Protein AF-A0A5J4QGP7-F1 (afdb_monomer_lite)

Radius of gyration: 12.59 Å; chains: 1; bounding box: 29×27×33 Å

Foldseek 3Di:
DPLPDEAEEEEQDQDPCVQVVVVVVVVPPPSHRYDYHYHNAPVSVVVDLVPDDHPYYHHDPPRDDDDDRD

Organism: NCBI:txid433724

pLDDT: mean 91.8, std 10.97, range [42.91, 98.38]

Secondary structure (DSSP, 8-state):
--TT-EEEEEEE-S-HHHHHHHHHHHTT-TT-EEEEEEE-SHHHHHHHHHHS--SEEEE-TTSSSS----

Sequence (70 aa):
MKNDETICIAIAETSVILRTGLTNVLKRVPNLRIHSIELASLDSLNDCLNTRPLDILIINPSFGDYFDVP

Structure (mmCIF, N/CA/C/O backbone):
data_AF-A0A5J4QGP7-F1
#
_entry.id   AF-A0A5J4QGP7-F1
#
loop_
_atom_site.group_PDB
_atom_site.id
_atom_site.type_symbol
_atom_site.label_atom_id
_atom_site.label_alt_id
_atom_site.label_comp_id
_atom_site.label_asym_id
_atom_site.label_entity_id
_atom_site.label_seq_id
_atom_site.pdbx_PDB_ins_code
_atom_site.Cartn_x
_atom_site.Cartn_y
_atom_site.Cartn_z
_atom_site.occupancy
_atom_site.B_iso_or_equiv
_atom_site.auth_seq_id
_atom_site.auth_comp_id
_atom_site.auth_asym_id
_atom_site.auth_atom_id
_atom_site.pdbx_PDB_model_num
ATOM 1 N N . MET A 1 1 ? -20.297 1.474 19.708 1.00 42.91 1 MET A N 1
ATOM 2 C CA . MET A 1 1 ? -19.554 0.609 18.762 1.00 42.91 1 MET A CA 1
ATOM 3 C C . MET A 1 1 ? -18.100 0.609 19.209 1.00 42.91 1 MET A C 1
ATOM 5 O O . MET A 1 1 ? -17.670 1.636 19.718 1.00 42.91 1 MET A O 1
ATOM 9 N N . LYS A 1 2 ? -17.407 -0.537 19.179 1.00 45.22 2 LYS A N 1
ATOM 10 C CA . LYS A 1 2 ? -16.036 -0.691 19.702 1.00 45.22 2 LYS A CA 1
ATOM 11 C C . LYS A 1 2 ? -15.091 0.290 18.985 1.00 45.22 2 LYS A C 1
ATOM 13 O O . LYS A 1 2 ? -14.713 0.043 17.852 1.00 45.22 2 LYS A O 1
ATOM 18 N N . ASN A 1 3 ? -14.731 1.391 19.641 1.00 52.78 3 ASN A N 1
ATOM 19 C CA . ASN A 1 3 ? -13.858 2.442 19.092 1.00 52.78 3 ASN A CA 1
ATOM 20 C C . ASN A 1 3 ? -12.352 2.125 19.223 1.00 52.78 3 ASN A C 1
ATOM 22 O O . ASN A 1 3 ? -11.524 3.001 18.999 1.00 52.78 3 ASN A O 1
ATOM 26 N N . ASP A 1 4 ? -11.997 0.893 19.594 1.00 65.19 4 ASP A N 1
ATOM 27 C CA . ASP A 1 4 ? -10.618 0.494 19.904 1.00 65.19 4 ASP A CA 1
ATOM 28 C C . ASP A 1 4 ? -9.994 -0.459 18.879 1.00 65.19 4 ASP A C 1
ATOM 30 O O . ASP A 1 4 ? -8.888 -0.954 19.100 1.00 65.19 4 ASP A O 1
ATOM 34 N N . GLU A 1 5 ? -10.655 -0.730 17.754 1.00 84.62 5 GLU A N 1
ATOM 35 C CA . GLU A 1 5 ? -10.038 -1.503 16.672 1.00 84.62 5 GLU A CA 1
ATOM 36 C C . GLU A 1 5 ? -9.141 -0.582 15.833 1.00 84.62 5 GLU A C 1
ATOM 38 O O . GLU A 1 5 ? -9.569 0.453 15.319 1.00 84.62 5 GLU A O 1
ATOM 43 N N . THR A 1 6 ? -7.848 -0.924 15.761 1.00 91.19 6 THR A N 1
ATOM 44 C CA . THR A 1 6 ? -6.927 -0.272 14.823 1.00 91.19 6 THR A CA 1
ATOM 45 C C . THR A 1 6 ? -7.246 -0.777 13.431 1.00 91.19 6 THR A C 1
ATOM 47 O O . THR A 1 6 ? -7.264 -1.986 13.247 1.00 91.19 6 THR A O 1
ATOM 50 N N . ILE A 1 7 ? -7.387 0.124 12.464 1.00 95.12 7 ILE A N 1
ATOM 51 C CA . ILE A 1 7 ? -7.442 -0.242 11.049 1.00 95.12 7 ILE A CA 1
ATOM 52 C C . ILE A 1 7 ? -6.013 -0.206 10.499 1.00 95.12 7 ILE A C 1
ATOM 54 O O . ILE A 1 7 ? -5.378 0.853 10.471 1.00 95.12 7 ILE A O 1
ATOM 58 N N . CYS A 1 8 ? -5.492 -1.355 10.090 1.00 95.75 8 CYS A N 1
ATOM 59 C CA . CYS A 1 8 ? -4.187 -1.519 9.470 1.00 95.75 8 CYS A CA 1
ATOM 60 C C . CYS A 1 8 ? -4.308 -1.357 7.949 1.00 95.75 8 CYS A C 1
ATOM 62 O O . CYS A 1 8 ? -4.950 -2.166 7.276 1.00 95.75 8 CYS A O 1
ATOM 64 N N . ILE A 1 9 ? -3.699 -0.299 7.407 1.00 97.62 9 ILE A N 1
ATOM 65 C CA . ILE A 1 9 ? -3.762 0.044 5.983 1.00 97.62 9 ILE A CA 1
ATOM 66 C C . ILE A 1 9 ? -2.357 0.023 5.392 1.00 97.62 9 ILE A C 1
ATOM 68 O O . ILE A 1 9 ? -1.511 0.826 5.784 1.00 97.62 9 ILE A O 1
ATOM 72 N N . ALA A 1 10 ? -2.113 -0.839 4.412 1.00 97.75 10 ALA A N 1
ATOM 73 C CA . ALA A 1 10 ? -0.873 -0.828 3.644 1.00 97.75 10 ALA A CA 1
ATOM 74 C C . ALA A 1 10 ? -1.025 -0.011 2.352 1.00 97.75 10 ALA A C 1
ATOM 76 O O . ALA A 1 10 ? -2.063 -0.066 1.693 1.00 97.75 10 ALA A O 1
ATOM 77 N N . ILE A 1 11 ? 0.011 0.748 1.991 1.00 98.38 11 ILE A N 1
ATOM 78 C CA . ILE A 1 11 ? 0.050 1.616 0.808 1.00 98.38 11 ILE A CA 1
ATOM 79 C C . ILE A 1 11 ? 1.224 1.181 -0.069 1.00 98.38 11 ILE A C 1
ATOM 81 O O . ILE A 1 11 ? 2.372 1.536 0.203 1.00 98.38 11 ILE A O 1
ATOM 85 N N . ALA A 1 12 ? 0.917 0.420 -1.115 1.00 97.69 12 ALA A N 1
ATOM 86 C CA . ALA A 1 12 ? 1.836 -0.014 -2.156 1.00 97.69 12 ALA A CA 1
ATOM 87 C C . ALA A 1 12 ? 1.902 1.042 -3.265 1.00 97.69 12 ALA A C 1
ATOM 89 O O . ALA A 1 12 ? 1.040 1.139 -4.138 1.00 97.69 12 ALA A O 1
ATOM 90 N N . GLU A 1 13 ? 2.928 1.881 -3.185 1.00 97.88 13 GLU A N 1
ATOM 91 C CA . GLU A 1 13 ? 3.146 3.019 -4.073 1.00 97.88 13 GLU A CA 1
ATOM 92 C C . GLU A 1 13 ? 4.654 3.246 -4.201 1.00 97.88 13 GLU A C 1
ATOM 94 O O . GLU A 1 13 ? 5.348 3.247 -3.192 1.00 97.88 13 GLU A O 1
ATOM 99 N N . THR A 1 14 ? 5.194 3.469 -5.398 1.00 96.56 14 THR A N 1
ATOM 100 C CA . THR A 1 14 ? 6.640 3.708 -5.577 1.00 96.56 14 THR A CA 1
ATOM 101 C C . THR A 1 14 ? 6.993 5.181 -5.357 1.00 96.56 14 THR A C 1
ATOM 103 O O . THR A 1 14 ? 8.021 5.490 -4.744 1.00 96.56 14 THR A O 1
ATOM 106 N N . SER A 1 15 ? 6.108 6.101 -5.753 1.00 97.56 15 SER A N 1
ATOM 107 C CA . SER A 1 15 ? 6.270 7.543 -5.572 1.00 97.56 15 SER A CA 1
ATOM 108 C C . SER A 1 15 ? 6.184 7.943 -4.102 1.00 97.56 15 SER A C 1
ATOM 110 O O . SER A 1 15 ? 5.125 7.900 -3.476 1.00 97.56 15 SER A O 1
ATOM 112 N N . VAL A 1 16 ? 7.301 8.428 -3.556 1.00 96.81 16 VAL A N 1
ATOM 113 C CA . VAL A 1 16 ? 7.383 8.929 -2.173 1.00 96.81 16 VAL A CA 1
ATOM 114 C C . VAL A 1 16 ? 6.335 10.016 -1.903 1.00 96.81 16 VAL A C 1
ATOM 116 O O . VAL A 1 16 ? 5.710 10.016 -0.848 1.00 96.81 16 VAL A O 1
ATOM 119 N N . ILE A 1 17 ? 6.095 10.917 -2.863 1.00 98.00 17 ILE A N 1
ATOM 120 C CA . ILE A 1 17 ? 5.140 12.025 -2.701 1.00 98.00 17 ILE A CA 1
ATOM 121 C C . ILE A 1 17 ? 3.718 11.491 -2.518 1.00 98.00 17 ILE A C 1
ATOM 123 O O . ILE A 1 17 ? 3.013 11.926 -1.607 1.00 98.00 17 ILE A O 1
ATOM 127 N N . LEU A 1 18 ? 3.303 10.544 -3.364 1.00 97.44 18 LEU A N 1
ATOM 128 C CA . LEU A 1 18 ? 1.965 9.960 -3.283 1.00 97.44 18 LEU A CA 1
ATOM 129 C C . LEU A 1 18 ? 1.824 9.123 -2.013 1.00 97.44 18 LEU A C 1
ATOM 131 O O . LEU A 1 18 ? 0.888 9.336 -1.245 1.00 97.44 18 LEU A O 1
ATOM 135 N N . ARG A 1 19 ? 2.795 8.249 -1.734 1.00 97.69 19 ARG A N 1
ATOM 136 C CA . ARG A 1 19 ? 2.772 7.349 -0.577 1.00 97.69 19 ARG A CA 1
ATOM 137 C C . ARG A 1 19 ? 2.698 8.112 0.745 1.00 97.69 19 ARG A C 1
ATOM 139 O O . ARG A 1 19 ? 1.768 7.912 1.523 1.00 97.69 19 ARG A O 1
ATOM 146 N N . THR A 1 20 ? 3.610 9.060 0.962 1.00 97.38 20 THR A N 1
ATOM 147 C CA . THR A 1 20 ? 3.617 9.895 2.171 1.00 97.38 20 THR A CA 1
ATOM 148 C C . THR A 1 20 ? 2.406 10.834 2.220 1.00 97.38 20 THR A C 1
ATOM 150 O O . THR A 1 20 ? 1.866 11.101 3.297 1.00 97.38 20 THR A O 1
ATOM 153 N N . GLY A 1 21 ? 1.931 11.317 1.066 1.00 98.19 21 GLY A N 1
ATOM 154 C CA . GLY A 1 21 ? 0.696 12.093 0.962 1.00 98.19 21 GLY A CA 1
ATOM 155 C C . GLY A 1 21 ? -0.519 11.323 1.486 1.00 98.19 21 GLY A C 1
ATOM 156 O O . GLY A 1 21 ? -1.227 11.829 2.360 1.00 98.19 21 GLY A O 1
ATOM 157 N N . LEU A 1 22 ? -0.716 10.083 1.024 1.00 97.94 22 LEU A N 1
ATOM 158 C CA . LEU A 1 22 ? -1.778 9.193 1.499 1.00 97.94 22 LEU A CA 1
ATOM 159 C C . LEU A 1 22 ? -1.651 8.904 2.997 1.00 97.94 22 LEU A C 1
ATOM 161 O O . LEU A 1 22 ? -2.620 9.107 3.729 1.00 97.94 22 LEU A O 1
ATOM 165 N N . THR A 1 23 ? -0.463 8.523 3.479 1.00 98.19 23 THR A N 1
ATOM 166 C CA . THR A 1 23 ? -0.207 8.309 4.915 1.00 98.19 23 THR A CA 1
ATOM 167 C C . THR A 1 23 ? -0.640 9.515 5.752 1.00 98.19 23 THR A C 1
ATOM 169 O O . THR A 1 23 ? -1.288 9.373 6.791 1.00 98.19 23 THR A O 1
ATOM 172 N N . ASN A 1 24 ? -0.307 10.727 5.305 1.00 97.94 24 ASN A N 1
ATOM 173 C CA . ASN A 1 24 ? -0.636 11.953 6.026 1.00 97.94 24 ASN A CA 1
ATOM 174 C C . ASN A 1 24 ? -2.132 12.278 6.013 1.00 97.94 24 ASN A C 1
ATOM 176 O O . ASN A 1 24 ? -2.635 12.830 6.991 1.00 97.94 24 ASN A O 1
ATOM 180 N N . VAL A 1 25 ? -2.844 11.954 4.933 1.00 97.38 25 VAL A N 1
ATOM 181 C CA . VAL A 1 25 ? -4.302 12.121 4.859 1.00 97.38 25 VAL A CA 1
ATOM 182 C C . VAL A 1 25 ? -5.007 11.107 5.758 1.00 97.38 25 VAL A C 1
ATOM 184 O O . VAL A 1 25 ? -5.879 11.499 6.530 1.00 97.38 25 VAL A O 1
ATOM 187 N N . LEU A 1 26 ? -4.591 9.838 5.738 1.00 97.25 26 LEU A N 1
ATOM 188 C CA . LEU A 1 26 ? -5.181 8.785 6.570 1.00 97.25 26 LEU A CA 1
ATOM 189 C C . LEU A 1 26 ? -5.065 9.095 8.069 1.00 97.25 26 LEU A C 1
ATOM 191 O O . LEU A 1 26 ? -6.032 8.935 8.808 1.00 97.25 26 LEU A O 1
ATOM 195 N N . LYS A 1 27 ? -3.931 9.648 8.517 1.00 93.81 27 LYS A N 1
ATOM 196 C CA . LYS A 1 27 ? -3.738 10.096 9.912 1.00 93.81 27 LYS A CA 1
ATOM 197 C C . LYS A 1 27 ? -4.722 11.179 10.373 1.00 93.81 27 LYS A C 1
ATOM 199 O O . LYS A 1 27 ? -4.832 11.421 11.570 1.00 93.81 27 LYS A O 1
ATOM 204 N N . ARG A 1 28 ? -5.390 11.871 9.445 1.00 95.06 28 ARG A N 1
ATOM 205 C CA . ARG A 1 28 ? -6.313 12.981 9.734 1.00 95.06 28 ARG A CA 1
ATOM 206 C C . ARG A 1 28 ? -7.778 12.548 9.752 1.00 95.06 28 ARG A C 1
ATOM 208 O O . ARG A 1 28 ? -8.635 13.393 10.003 1.00 95.06 28 ARG A O 1
ATOM 215 N N . VAL A 1 29 ? -8.084 11.278 9.476 1.00 94.06 29 VAL A N 1
ATOM 216 C CA . VAL A 1 29 ? -9.467 10.790 9.491 1.00 94.06 29 VAL A CA 1
ATOM 217 C C . VAL A 1 29 ? -9.977 10.790 10.937 1.00 94.06 29 VAL A C 1
ATOM 219 O O . VAL A 1 29 ? -9.400 10.113 11.790 1.00 94.06 29 VAL A O 1
ATOM 222 N N . PRO A 1 30 ? -11.031 11.563 11.253 1.00 92.94 30 PRO A N 1
ATOM 223 C CA . PRO A 1 30 ? -11.488 11.709 12.625 1.00 92.94 30 PRO A CA 1
ATOM 224 C C . PRO A 1 30 ? -12.117 10.412 13.132 1.00 92.94 30 PRO A C 1
ATOM 226 O O . PRO A 1 30 ? -12.780 9.693 12.387 1.00 92.94 30 PRO A O 1
ATOM 229 N N . ASN A 1 31 ? -11.967 10.158 14.432 1.00 91.00 31 ASN A N 1
ATOM 230 C CA . ASN A 1 31 ? -12.591 9.038 15.144 1.00 91.00 31 ASN A CA 1
ATOM 231 C C . ASN A 1 31 ? -12.171 7.632 14.673 1.00 91.00 31 ASN A C 1
ATOM 233 O O . ASN A 1 31 ? -12.808 6.660 15.072 1.00 91.00 31 ASN A O 1
ATOM 237 N N . LEU A 1 32 ? -11.108 7.506 13.870 1.00 91.69 32 LEU A N 1
ATOM 238 C CA . LEU A 1 32 ? -10.520 6.223 13.484 1.00 91.69 32 LEU A CA 1
ATOM 239 C C . LEU A 1 32 ? -9.068 6.137 13.953 1.00 91.69 32 LEU A C 1
ATOM 241 O O .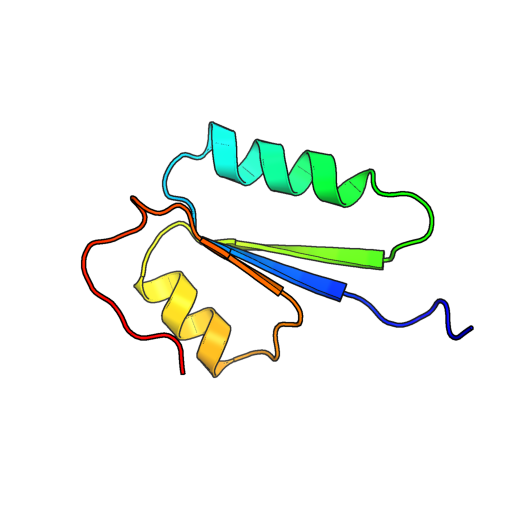 LEU A 1 32 ? -8.299 7.089 13.824 1.00 91.69 32 LEU A O 1
ATOM 245 N N . ARG A 1 33 ? -8.668 4.966 14.457 1.00 93.06 33 ARG A N 1
ATOM 246 C CA . ARG A 1 33 ? -7.271 4.670 14.785 1.00 93.06 33 ARG A CA 1
ATOM 247 C C . ARG A 1 33 ? -6.637 3.929 13.613 1.00 93.06 33 ARG A C 1
ATOM 249 O O . ARG A 1 33 ? -6.725 2.710 13.535 1.00 93.06 33 ARG A O 1
ATOM 256 N N . ILE A 1 34 ? -6.020 4.663 12.691 1.00 95.62 34 ILE A N 1
ATOM 257 C CA . ILE A 1 34 ? -5.402 4.077 11.494 1.00 95.62 34 ILE A CA 1
ATOM 258 C C . ILE A 1 34 ? -3.899 3.870 11.717 1.00 95.62 34 ILE A C 1
ATOM 260 O O . ILE A 1 34 ? -3.176 4.809 12.053 1.00 95.62 34 ILE A O 1
ATOM 264 N N . HIS A 1 35 ? -3.423 2.647 11.489 1.00 95.25 35 HIS A N 1
ATOM 265 C CA . HIS A 1 35 ? -2.004 2.332 11.355 1.00 95.25 35 HIS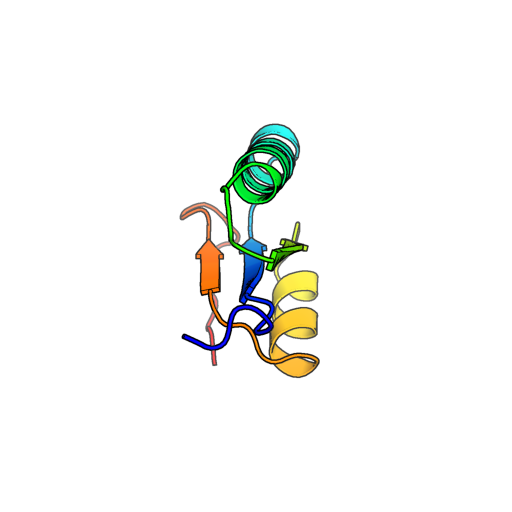 A CA 1
ATOM 266 C C . HIS A 1 35 ? -1.668 2.170 9.872 1.00 95.25 35 HIS A C 1
ATOM 268 O O . HIS A 1 35 ? -2.080 1.201 9.242 1.00 95.25 35 HIS A O 1
ATOM 274 N N . SER A 1 36 ? -0.940 3.135 9.312 1.00 96.62 36 SER A N 1
ATOM 275 C CA . SER A 1 36 ? -0.517 3.100 7.909 1.00 96.62 36 SER A CA 1
ATOM 276 C C . SER A 1 36 ? 0.871 2.475 7.760 1.00 96.62 36 SER A C 1
ATOM 278 O O . SER A 1 36 ? 1.791 2.852 8.489 1.00 96.62 36 SER A O 1
ATOM 280 N N . ILE A 1 37 ? 1.026 1.577 6.788 1.00 97.50 37 ILE A N 1
ATOM 281 C CA . ILE A 1 37 ? 2.292 0.942 6.406 1.00 97.50 37 ILE A CA 1
ATOM 282 C C . ILE A 1 37 ? 2.645 1.387 4.986 1.00 97.50 37 ILE A C 1
ATOM 284 O O . ILE A 1 37 ? 1.865 1.199 4.056 1.00 97.50 37 ILE A O 1
ATOM 288 N N . GLU A 1 38 ? 3.820 1.982 4.814 1.00 98.06 38 GLU A N 1
ATOM 289 C CA . GLU A 1 38 ? 4.310 2.428 3.511 1.00 98.06 38 GLU A CA 1
ATOM 290 C C . GLU A 1 38 ? 5.152 1.337 2.849 1.00 98.06 38 GLU A C 1
ATOM 292 O O . GLU A 1 38 ? 6.144 0.890 3.420 1.00 98.06 38 GLU A O 1
ATOM 297 N N . LEU A 1 39 ? 4.777 0.943 1.633 1.00 97.62 39 LEU A N 1
ATOM 298 C CA . LEU A 1 39 ? 5.431 -0.107 0.860 1.00 97.62 39 LEU A CA 1
ATOM 299 C C . LEU A 1 39 ? 5.927 0.479 -0.462 1.00 97.62 39 LEU A C 1
ATOM 301 O O . LEU A 1 39 ? 5.141 0.987 -1.261 1.00 97.62 39 LEU A O 1
ATOM 305 N N . ALA A 1 40 ? 7.241 0.441 -0.676 1.00 96.94 40 ALA A N 1
ATOM 306 C CA . ALA A 1 40 ? 7.892 1.050 -1.839 1.00 96.94 40 ALA A CA 1
ATOM 307 C C . ALA A 1 40 ? 8.329 0.027 -2.901 1.00 96.94 40 ALA A C 1
ATOM 309 O O . ALA A 1 40 ? 8.776 0.426 -3.975 1.00 96.94 40 ALA A O 1
ATOM 310 N N . SER A 1 41 ? 8.220 -1.271 -2.604 1.00 96.12 41 SER A N 1
ATOM 311 C CA . SER A 1 41 ? 8.622 -2.365 -3.492 1.00 96.12 41 SER A CA 1
ATOM 312 C C . SER A 1 41 ? 7.755 -3.613 -3.313 1.00 96.12 41 SER A C 1
ATOM 314 O O . SER A 1 41 ? 7.125 -3.802 -2.268 1.00 96.12 41 SER A O 1
ATOM 316 N N . LEU A 1 42 ? 7.772 -4.491 -4.316 1.00 95.25 42 LEU A N 1
ATOM 317 C CA . LEU A 1 42 ? 7.137 -5.810 -4.259 1.00 95.25 42 LEU A CA 1
ATOM 318 C C . LEU A 1 42 ? 7.653 -6.656 -3.092 1.00 95.25 42 LEU A C 1
ATOM 320 O O . LEU A 1 42 ? 6.849 -7.256 -2.388 1.00 95.25 42 LEU A O 1
ATOM 324 N N . ASP A 1 43 ? 8.961 -6.632 -2.825 1.00 95.31 43 ASP A N 1
ATOM 325 C CA . ASP A 1 43 ? 9.542 -7.345 -1.681 1.00 95.31 43 ASP A CA 1
ATOM 326 C C . ASP A 1 43 ? 8.921 -6.867 -0.363 1.00 95.31 43 ASP A C 1
ATOM 328 O O . ASP A 1 43 ? 8.450 -7.673 0.434 1.00 95.31 43 ASP A O 1
ATOM 332 N N . SER A 1 44 ? 8.800 -5.544 -0.177 1.00 95.75 44 SER A N 1
ATOM 333 C CA . SER A 1 44 ? 8.178 -4.984 1.028 1.00 95.75 44 SER A CA 1
ATOM 334 C C . SER A 1 44 ? 6.698 -5.361 1.159 1.00 95.75 44 SER A C 1
ATOM 336 O O . SER A 1 44 ? 6.211 -5.558 2.271 1.00 95.75 44 SER A O 1
ATOM 338 N N . LEU A 1 45 ? 5.984 -5.485 0.035 1.00 95.62 45 LEU A N 1
ATOM 339 C CA . LEU A 1 45 ? 4.591 -5.923 0.012 1.00 95.62 45 LEU A CA 1
ATOM 340 C C . LEU A 1 45 ? 4.463 -7.395 0.403 1.00 95.62 45 LEU A C 1
ATOM 342 O O . LEU A 1 45 ? 3.665 -7.713 1.283 1.00 95.62 45 LEU A O 1
ATOM 346 N N . ASN A 1 46 ? 5.276 -8.264 -0.192 1.00 94.44 46 ASN A N 1
ATOM 347 C CA . ASN A 1 46 ? 5.299 -9.688 0.123 1.00 94.44 46 ASN A CA 1
ATOM 348 C C . ASN A 1 46 ? 5.645 -9.921 1.597 1.00 94.44 46 ASN A C 1
ATOM 350 O O . ASN A 1 46 ? 4.954 -10.673 2.283 1.00 94.44 46 ASN A O 1
ATOM 354 N N . ASP A 1 47 ? 6.655 -9.229 2.121 1.00 95.00 47 ASP A N 1
ATOM 355 C CA . ASP A 1 47 ? 7.016 -9.311 3.536 1.00 95.00 47 ASP A CA 1
ATOM 356 C C . ASP A 1 47 ? 5.866 -8.839 4.440 1.00 95.00 47 ASP A C 1
ATOM 358 O O . ASP A 1 47 ? 5.562 -9.464 5.458 1.00 95.00 47 ASP A O 1
ATOM 362 N N . CYS A 1 48 ? 5.184 -7.753 4.067 1.00 95.44 48 CYS A N 1
ATOM 363 C CA . CYS A 1 48 ? 4.051 -7.220 4.822 1.00 95.44 48 CYS A CA 1
ATOM 364 C C . CYS A 1 48 ? 2.883 -8.217 4.881 1.00 95.44 48 CYS A C 1
ATOM 366 O O . CYS A 1 48 ? 2.406 -8.535 5.972 1.00 95.44 48 CYS A O 1
ATOM 368 N N . LEU A 1 49 ? 2.481 -8.758 3.725 1.00 93.75 49 LEU A N 1
ATOM 369 C CA . LEU A 1 49 ? 1.373 -9.710 3.597 1.00 93.75 49 LEU A CA 1
ATOM 370 C C . LEU A 1 49 ? 1.622 -11.007 4.377 1.00 93.75 49 L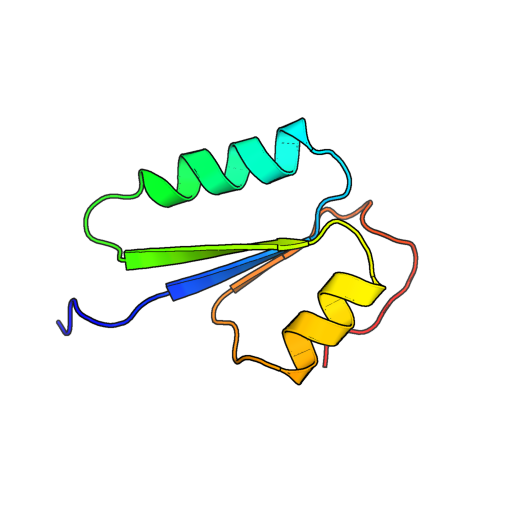EU A C 1
ATOM 372 O O . LEU A 1 49 ? 0.693 -11.576 4.942 1.00 93.75 49 LEU A O 1
ATOM 376 N N . ASN A 1 50 ? 2.878 -11.451 4.459 1.00 91.81 50 ASN A N 1
ATOM 377 C CA . ASN A 1 50 ? 3.241 -12.680 5.164 1.00 91.81 50 ASN A CA 1
ATOM 378 C C . ASN A 1 50 ? 3.425 -12.505 6.680 1.00 91.81 50 ASN A C 1
ATOM 380 O O . ASN A 1 50 ? 3.449 -13.495 7.412 1.00 91.81 50 ASN A O 1
ATOM 384 N N . THR A 1 51 ? 3.596 -11.277 7.175 1.00 90.81 51 THR A N 1
ATOM 385 C CA . THR A 1 51 ? 3.947 -11.037 8.588 1.00 90.81 51 THR A CA 1
ATOM 386 C C . THR A 1 51 ? 2.807 -10.476 9.422 1.00 90.81 51 THR A C 1
ATOM 388 O O . THR A 1 51 ? 2.848 -10.587 10.651 1.00 90.81 51 THR A O 1
ATOM 391 N N . ARG A 1 52 ? 1.810 -9.834 8.804 1.00 82.38 52 ARG A N 1
ATOM 392 C CA . ARG A 1 52 ? 0.758 -9.113 9.527 1.00 82.38 52 ARG A CA 1
ATOM 393 C C . ARG A 1 52 ? -0.586 -9.216 8.806 1.00 82.38 52 ARG A C 1
ATOM 395 O O . ARG A 1 52 ? -0.617 -9.109 7.585 1.00 82.38 52 ARG A O 1
ATOM 402 N N . PRO A 1 53 ? -1.706 -9.329 9.540 1.00 88.38 53 PRO A N 1
ATOM 403 C CA . PRO A 1 53 ? -3.019 -9.119 8.948 1.00 88.38 53 PRO A CA 1
ATOM 404 C C . PRO A 1 53 ? -3.191 -7.643 8.558 1.00 88.38 53 PRO A C 1
ATOM 406 O O . PRO A 1 53 ? -2.827 -6.738 9.318 1.00 88.38 53 PRO A O 1
ATOM 409 N N . LEU A 1 54 ? -3.750 -7.413 7.371 1.00 93.88 54 LEU A N 1
ATOM 410 C CA . LEU A 1 54 ? -4.110 -6.096 6.851 1.00 93.88 54 LEU A CA 1
ATOM 411 C C . LEU A 1 54 ? -5.628 -6.008 6.714 1.00 93.88 54 LEU A C 1
ATOM 413 O O . LEU A 1 54 ? -6.255 -6.955 6.247 1.00 93.88 54 LEU A O 1
ATOM 417 N N . ASP A 1 55 ?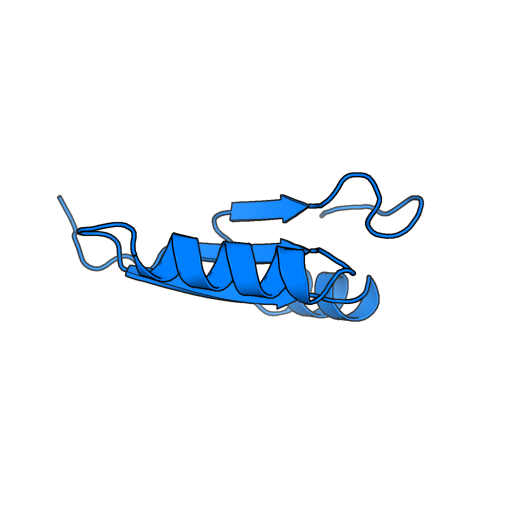 -6.204 -4.862 7.067 1.00 95.44 55 ASP A N 1
ATOM 418 C CA . ASP A 1 55 ? -7.631 -4.606 6.850 1.00 95.44 55 ASP A CA 1
ATOM 419 C C . ASP A 1 55 ? -7.874 -4.032 5.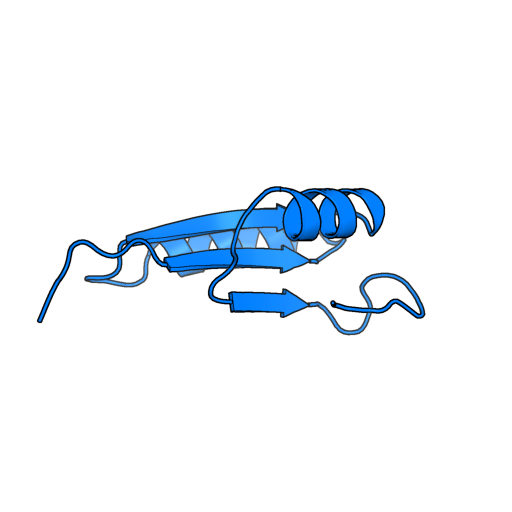451 1.00 95.44 55 ASP A C 1
ATOM 421 O O . ASP A 1 55 ? -8.886 -4.315 4.813 1.00 95.44 55 ASP A O 1
ATOM 425 N N . ILE A 1 56 ? -6.944 -3.194 4.975 1.00 96.38 56 ILE A N 1
ATOM 426 C CA . ILE A 1 56 ? -7.022 -2.528 3.673 1.00 96.38 56 ILE A CA 1
ATOM 427 C C . ILE A 1 56 ? -5.639 -2.519 3.018 1.00 96.38 56 ILE A C 1
ATOM 429 O O . ILE A 1 56 ? -4.640 -2.143 3.635 1.00 96.38 56 ILE A O 1
ATOM 433 N N . LEU A 1 57 ? -5.597 -2.860 1.732 1.00 97.19 57 LEU A N 1
ATOM 434 C CA . LEU A 1 57 ? -4.424 -2.719 0.877 1.00 97.19 57 LEU A CA 1
ATOM 435 C C . LEU A 1 57 ? -4.745 -1.735 -0.258 1.00 97.19 57 LEU A C 1
ATOM 437 O O . LEU A 1 57 ? -5.643 -1.971 -1.062 1.00 97.19 57 LEU A O 1
ATOM 441 N N . ILE A 1 58 ? -4.023 -0.615 -0.305 1.00 97.62 58 ILE A N 1
ATOM 442 C CA . ILE A 1 58 ? -4.113 0.393 -1.367 1.00 97.62 58 ILE A CA 1
ATOM 443 C C . ILE A 1 58 ? -2.932 0.181 -2.309 1.00 97.62 58 ILE A C 1
ATOM 445 O O . ILE A 1 58 ? -1.785 0.262 -1.876 1.00 97.62 58 ILE A O 1
ATOM 449 N N . ILE A 1 59 ? -3.207 -0.060 -3.590 1.00 96.69 59 ILE A N 1
ATOM 450 C CA . ILE A 1 59 ? -2.192 -0.329 -4.614 1.00 96.69 59 ILE A CA 1
ATOM 451 C C . ILE A 1 59 ? -2.307 0.733 -5.703 1.00 96.69 59 ILE A C 1
ATOM 453 O O . ILE A 1 59 ? -3.385 0.936 -6.266 1.00 96.69 59 ILE A O 1
ATOM 457 N N . ASN A 1 60 ? -1.199 1.403 -6.020 1.00 95.50 60 ASN A N 1
ATOM 458 C CA . ASN A 1 60 ? -1.106 2.165 -7.260 1.00 95.50 60 ASN A CA 1
ATOM 459 C C . ASN A 1 60 ? -1.123 1.177 -8.442 1.00 95.50 60 ASN A C 1
ATOM 461 O O . ASN A 1 60 ? -0.306 0.263 -8.448 1.00 95.50 60 ASN A O 1
ATOM 465 N N . PRO A 1 61 ? -1.984 1.348 -9.461 1.00 92.00 61 PRO A N 1
ATOM 466 C CA . PRO A 1 61 ? -2.000 0.475 -10.638 1.00 92.00 61 PRO A CA 1
ATOM 467 C C . PRO A 1 61 ? -0.654 0.332 -11.368 1.00 92.00 61 PRO A C 1
ATOM 469 O O . PRO A 1 61 ? -0.453 -0.650 -12.070 1.00 92.00 61 PRO A O 1
ATOM 472 N N . SER A 1 62 ? 0.256 1.295 -11.209 1.00 92.00 62 SER A N 1
ATOM 473 C CA . SER A 1 62 ? 1.621 1.261 -11.752 1.00 92.00 62 SER A CA 1
ATOM 474 C C . SER A 1 62 ? 2.656 0.678 -10.772 1.00 92.00 62 SER A C 1
ATOM 476 O O . SER A 1 62 ? 3.860 0.859 -10.964 1.00 92.00 62 SER A O 1
ATOM 478 N N . PHE A 1 63 ? 2.221 0.079 -9.660 1.00 95.12 63 PHE A N 1
ATOM 479 C CA . PHE A 1 63 ? 3.094 -0.504 -8.644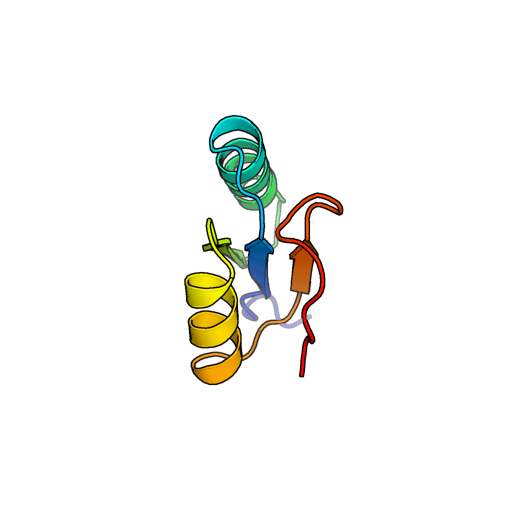 1.00 95.12 63 PHE A CA 1
ATOM 480 C C . PHE A 1 63 ? 3.564 -1.894 -9.067 1.00 95.12 63 PHE A C 1
ATOM 482 O O . PHE A 1 63 ? 2.812 -2.858 -8.985 1.00 95.12 63 PHE A O 1
ATOM 489 N N . GLY A 1 64 ? 4.830 -1.998 -9.474 1.00 88.81 64 GLY A N 1
ATOM 490 C CA . GLY A 1 64 ? 5.343 -3.235 -10.061 1.00 88.81 64 GLY A CA 1
ATOM 491 C C . GLY A 1 64 ? 4.678 -3.544 -11.407 1.00 88.81 64 GLY A C 1
ATOM 492 O O . GLY A 1 64 ? 3.981 -2.701 -11.967 1.00 88.81 64 GLY A O 1
ATOM 493 N N . ASP A 1 65 ? 4.919 -4.750 -11.917 1.00 85.81 65 ASP A N 1
ATOM 494 C CA . ASP A 1 65 ? 4.298 -5.236 -13.152 1.00 85.81 65 ASP A CA 1
ATOM 495 C C . ASP A 1 65 ? 3.118 -6.164 -12.816 1.00 85.81 65 ASP A C 1
ATOM 497 O O . ASP A 1 65 ? 2.023 -5.710 -12.493 1.00 85.81 65 ASP A O 1
ATOM 501 N N . TYR A 1 66 ? 3.341 -7.479 -12.847 1.00 87.75 66 TYR A N 1
ATOM 502 C CA . TYR A 1 66 ? 2.352 -8.497 -12.504 1.00 87.75 66 TYR A CA 1
ATOM 503 C C . TYR A 1 66 ? 2.749 -9.186 -11.198 1.00 87.75 66 TYR A C 1
ATOM 505 O O . TYR A 1 66 ? 3.870 -9.686 -11.081 1.00 87.75 66 TYR A O 1
ATOM 513 N N . PHE A 1 67 ? 1.840 -9.216 -10.225 1.00 90.88 67 PHE A N 1
ATOM 514 C CA . PHE A 1 67 ? 2.041 -9.893 -8.947 1.00 90.88 67 PHE A CA 1
ATOM 515 C C . PHE A 1 67 ? 0.715 -10.376 -8.362 1.00 90.88 67 PHE A C 1
ATOM 517 O O . PHE A 1 67 ? -0.347 -9.826 -8.656 1.00 90.88 67 PHE A O 1
ATOM 524 N N . ASP A 1 68 ? 0.803 -11.388 -7.506 1.00 89.50 68 ASP A N 1
ATOM 525 C CA . ASP A 1 68 ? -0.343 -11.957 -6.809 1.00 89.50 68 ASP A CA 1
ATOM 526 C C . ASP A 1 68 ? -0.474 -11.348 -5.406 1.00 89.50 68 ASP A C 1
ATOM 528 O O . ASP A 1 68 ? 0.521 -11.074 -4.731 1.00 89.50 68 ASP A O 1
ATOM 532 N N . VAL A 1 69 ? -1.715 -11.158 -4.957 1.00 87.12 69 VAL A N 1
ATOM 533 C CA . VAL A 1 69 ? -2.040 -10.847 -3.559 1.00 87.12 69 VAL A CA 1
ATOM 534 C C . VAL A 1 69 ? -2.733 -12.091 -2.984 1.00 87.12 69 VAL A C 1
ATOM 536 O O . VAL A 1 69 ? -3.758 -12.483 -3.547 1.00 87.12 69 VAL A O 1
ATOM 539 N N . PRO A 1 70 ? -2.164 -12.744 -1.953 1.00 74.81 70 PRO A N 1
ATOM 540 C CA . PRO A 1 70 ? -2.708 -13.970 -1.374 1.00 74.81 70 PRO A CA 1
ATOM 541 C C . PRO A 1 70 ? -4.030 -13.767 -0.626 1.00 74.81 70 PRO A C 1
ATOM 543 O O . PRO A 1 70 ? -4.305 -12.632 -0.172 1.00 74.81 70 PRO A O 1
#